Protein AF-A0A955J5A0-F1 (afdb_monomer)

Solvent-accessible surface area (backbone atoms only — not comparable to full-atom values): 9378 Å² total; per-residue (Å²): 136,86,78,77,84,63,66,67,46,79,45,77,45,66,61,83,94,51,74,53,24,31,24,34,36,27,65,72,43,80,93,38,51,74,44,66,33,44,54,91,98,47,95,55,41,34,67,50,70,69,58,36,52,53,49,44,53,51,51,52,48,52,44,56,52,50,46,49,37,71,42,73,73,71,47,21,38,43,56,52,52,51,53,51,50,56,54,47,68,73,38,95,84,64,54,69,71,56,50,55,53,45,49,57,43,51,49,52,50,25,66,71,70,36,48,78,36,38,47,80,74,65,48,71,67,58,49,53,53,51,56,54,48,40,58,32,39,83,60,43,96,74,36,45,55,52,72,70,55,49,51,52,40,50,51,50,51,52,54,48,52,72,65,51,97

Nearest PDB structures (foldseek):
  5kzb-assembly1_A  TM=4.359E-01  e=6.774E+00  Rous sarcoma virus - Prague C
  5fig-assembly2_F-2  TM=2.942E-01  e=5.399E+00  Bacillus subtilis
  5zc2-assembly1_A  TM=2.020E-01  e=5.102E+00  Acinetobacter baumannii

pLDDT: mean 83.28, std 13.26, range [32.69, 95.31]

Structure (mmCIF, N/CA/C/O backbone):
data_AF-A0A955J5A0-F1
#
_entry.id   AF-A0A955J5A0-F1
#
loop_
_atom_site.group_PDB
_atom_site.id
_atom_site.type_symbol
_atom_site.label_atom_id
_atom_site.label_alt_id
_atom_site.label_comp_id
_atom_site.label_asym_id
_atom_site.label_entity_id
_atom_site.label_seq_id
_atom_site.pdbx_PDB_ins_code
_atom_site.Cartn_x
_atom_site.Cartn_y
_atom_site.Cartn_z
_atom_site.occupancy
_atom_site.B_iso_or_equiv
_atom_site.auth_seq_id
_atom_site.auth_comp_id
_atom_site.auth_asym_id
_atom_site.auth_atom_id
_atom_site.pdbx_PDB_model_num
ATOM 1 N N . MET A 1 1 ? 15.852 -31.355 -18.730 1.00 34.16 1 MET A N 1
ATOM 2 C CA . MET A 1 1 ? 16.891 -30.465 -18.161 1.00 34.16 1 MET A CA 1
ATOM 3 C C . MET A 1 1 ? 16.238 -29.197 -17.627 1.00 34.16 1 MET A C 1
ATOM 5 O O . MET A 1 1 ? 15.713 -28.410 -18.408 1.00 34.16 1 MET A O 1
ATOM 9 N N . ALA A 1 2 ? 16.187 -29.037 -16.303 1.00 32.69 2 ALA A N 1
ATOM 10 C CA . ALA A 1 2 ? 15.580 -27.881 -15.651 1.00 32.69 2 ALA A CA 1
ATOM 11 C C . ALA A 1 2 ? 16.465 -26.640 -15.857 1.00 32.69 2 ALA A C 1
ATOM 13 O O . ALA A 1 2 ? 17.608 -26.610 -15.412 1.00 32.69 2 ALA A O 1
ATOM 14 N N . LYS A 1 3 ? 15.956 -25.620 -16.559 1.00 40.19 3 LYS A N 1
ATOM 15 C CA . LYS A 1 3 ? 16.634 -24.322 -16.663 1.00 40.19 3 LYS A CA 1
ATOM 16 C C . LYS A 1 3 ? 16.572 -23.652 -15.295 1.00 40.19 3 LYS A 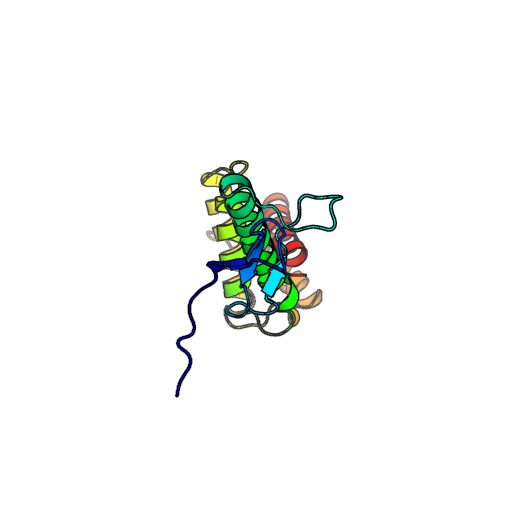C 1
ATOM 18 O O . LYS A 1 3 ? 15.487 -23.283 -14.848 1.00 40.19 3 LYS A O 1
ATOM 23 N N . SER A 1 4 ? 17.720 -23.496 -14.648 1.00 42.00 4 SER A N 1
ATOM 24 C CA . SER A 1 4 ? 17.880 -22.674 -13.452 1.00 42.00 4 SER A CA 1
ATOM 25 C C . SER A 1 4 ? 17.212 -21.319 -13.696 1.00 42.00 4 SER A C 1
ATOM 27 O O . SER A 1 4 ? 17.520 -20.653 -14.688 1.00 42.00 4 SER A O 1
ATOM 29 N N . LYS A 1 5 ? 16.273 -20.915 -12.830 1.00 52.31 5 LYS A N 1
ATOM 30 C CA . LYS A 1 5 ? 15.687 -19.567 -12.845 1.00 52.31 5 LYS A CA 1
ATOM 31 C C . LYS A 1 5 ? 16.775 -18.574 -12.421 1.00 52.31 5 LYS A C 1
ATOM 33 O O . LYS A 1 5 ? 16.816 -18.159 -11.269 1.00 52.31 5 LYS A O 1
ATOM 38 N N . GLN A 1 6 ? 17.700 -18.253 -13.327 1.00 65.25 6 GLN A N 1
ATOM 39 C CA . GLN A 1 6 ? 18.645 -17.163 -13.115 1.00 65.25 6 GLN A CA 1
ATOM 40 C C . GLN A 1 6 ? 17.827 -15.893 -12.885 1.00 65.25 6 GLN A C 1
ATOM 42 O O . GLN A 1 6 ? 16.876 -15.619 -13.623 1.00 65.25 6 GLN A O 1
ATOM 47 N N . GLY A 1 7 ? 18.162 -15.169 -11.816 1.00 77.31 7 GLY A N 1
ATOM 48 C CA . GLY A 1 7 ? 17.532 -13.897 -11.495 1.00 77.31 7 GLY A CA 1
ATOM 49 C C . GLY A 1 7 ? 17.678 -12.887 -12.640 1.00 77.31 7 GLY A C 1
ATOM 50 O O . GLY A 1 7 ? 18.372 -13.153 -13.627 1.00 77.31 7 GLY A O 1
ATOM 51 N N . PRO A 1 8 ? 17.020 -11.726 -12.534 1.00 89.19 8 PRO A N 1
ATOM 52 C CA . PRO A 1 8 ? 17.105 -10.698 -13.559 1.00 89.19 8 PRO A CA 1
ATOM 53 C C . PRO A 1 8 ? 18.561 -10.322 -13.837 1.00 89.19 8 PRO A C 1
ATOM 55 O O . PRO A 1 8 ? 19.319 -10.079 -12.900 1.00 89.19 8 PRO A O 1
ATOM 58 N N . HIS A 1 9 ? 18.949 -10.245 -15.106 1.00 93.38 9 HIS A N 1
ATOM 59 C CA . HIS A 1 9 ? 20.320 -9.902 -15.494 1.00 93.38 9 HIS A CA 1
ATOM 60 C C . HIS A 1 9 ? 20.370 -9.201 -16.853 1.00 93.38 9 HIS A C 1
ATOM 62 O O . HIS A 1 9 ? 19.416 -9.239 -17.633 1.00 93.38 9 HIS A O 1
ATOM 68 N N . ILE A 1 10 ? 21.498 -8.551 -17.141 1.00 94.00 10 ILE A N 1
ATOM 69 C CA . ILE A 1 10 ? 21.765 -7.931 -18.441 1.00 94.00 10 ILE A CA 1
ATOM 70 C C . ILE A 1 10 ? 22.406 -8.970 -19.362 1.00 94.00 10 ILE A C 1
ATOM 72 O O . ILE A 1 10 ? 23.363 -9.646 -18.992 1.00 94.00 10 ILE A O 1
ATOM 76 N N . VAL A 1 11 ? 21.892 -9.071 -20.583 1.00 93.81 11 VAL A N 1
ATOM 77 C CA . VAL A 1 11 ? 22.417 -9.916 -21.653 1.00 93.81 11 VAL A CA 1
ATOM 78 C C . VAL A 1 11 ? 22.954 -9.028 -22.767 1.00 93.81 11 VAL A C 1
ATOM 80 O O . VAL A 1 11 ? 22.224 -8.230 -23.357 1.00 93.81 11 VAL A O 1
ATOM 83 N N . TRP A 1 12 ? 24.222 -9.220 -23.102 1.00 92.56 12 TRP A N 1
ATOM 84 C CA . TRP A 1 12 ? 24.895 -8.529 -24.195 1.00 92.56 12 TRP A CA 1
ATOM 85 C C . TRP A 1 12 ? 24.799 -9.359 -25.474 1.00 92.56 12 TRP A C 1
ATOM 87 O O . TRP A 1 12 ? 25.142 -10.540 -25.482 1.00 92.56 12 TRP A O 1
ATOM 97 N N . ARG A 1 13 ? 24.290 -8.777 -26.567 1.00 89.44 13 ARG A N 1
ATOM 98 C CA . ARG A 1 13 ? 24.141 -9.491 -27.847 1.00 89.44 13 ARG A CA 1
ATOM 99 C C . ARG A 1 13 ? 24.670 -8.686 -29.020 1.00 89.44 13 ARG A C 1
ATOM 101 O O . ARG A 1 13 ? 24.359 -7.505 -29.162 1.00 89.44 13 ARG A O 1
ATOM 108 N N . ARG A 1 14 ? 25.386 -9.373 -29.907 1.00 88.69 14 ARG A N 1
ATOM 109 C CA . ARG A 1 14 ? 25.762 -8.889 -31.237 1.00 88.69 14 ARG A CA 1
ATOM 110 C C . ARG A 1 14 ? 24.703 -9.327 -32.262 1.00 88.69 14 ARG A C 1
ATOM 112 O O . ARG A 1 14 ? 24.188 -10.441 -32.176 1.00 88.69 14 ARG A O 1
ATOM 119 N N . ARG A 1 15 ? 24.343 -8.450 -33.204 1.00 79.62 15 ARG A N 1
ATOM 120 C CA . ARG A 1 15 ? 23.536 -8.789 -34.394 1.00 79.62 15 ARG A CA 1
ATOM 121 C C . ARG A 1 15 ? 24.333 -8.397 -35.637 1.00 79.62 15 ARG A C 1
ATOM 123 O O . ARG A 1 15 ? 24.577 -7.206 -35.818 1.00 79.62 15 ARG A O 1
ATOM 130 N N . GLY A 1 16 ? 24.696 -9.382 -36.461 1.00 79.06 16 GLY A N 1
ATOM 131 C CA . GLY A 1 16 ? 25.578 -9.176 -37.617 1.00 79.06 16 GLY A CA 1
ATOM 132 C C . GLY A 1 16 ? 26.903 -8.529 -37.206 1.00 79.06 16 GLY A C 1
ATOM 133 O O . GLY A 1 16 ? 27.392 -8.786 -36.105 1.00 79.06 16 GLY A O 1
ATOM 134 N N . ASP A 1 17 ? 27.405 -7.616 -38.034 1.00 79.94 17 ASP A N 1
ATOM 135 C CA . ASP A 1 17 ? 28.665 -6.888 -37.801 1.00 79.94 17 ASP A CA 1
ATOM 136 C C . ASP A 1 17 ? 28.510 -5.636 -36.918 1.00 79.94 17 ASP A C 1
ATOM 138 O O . ASP A 1 17 ? 29.420 -4.823 -36.778 1.00 79.94 17 ASP A O 1
ATOM 142 N N . GLY A 1 18 ? 27.338 -5.449 -36.305 1.00 79.12 18 GLY A N 1
ATOM 143 C CA . GLY A 1 18 ? 27.061 -4.296 -35.453 1.00 79.12 18 GLY A CA 1
ATOM 144 C C . GLY A 1 18 ? 27.704 -4.364 -34.057 1.00 79.12 18 GLY A C 1
ATOM 145 O O . GLY A 1 18 ? 28.165 -5.419 -33.608 1.00 79.12 18 GLY A O 1
ATOM 146 N N . PRO A 1 19 ? 27.661 -3.248 -33.300 1.00 83.94 19 PRO A N 1
ATOM 147 C CA . PRO A 1 19 ? 28.130 -3.215 -31.919 1.00 83.94 19 PRO A CA 1
ATOM 148 C C . PRO A 1 19 ? 27.307 -4.152 -31.025 1.00 83.94 19 PRO A C 1
ATOM 150 O O . PRO A 1 19 ? 26.126 -4.415 -31.281 1.00 83.94 19 PRO A O 1
ATOM 153 N N . VAL A 1 20 ? 27.929 -4.637 -29.949 1.00 90.00 20 VAL A N 1
ATOM 154 C CA . VAL A 1 20 ? 27.249 -5.430 -28.918 1.00 90.00 20 VAL A CA 1
ATOM 155 C C . VAL A 1 20 ? 26.278 -4.522 -28.162 1.00 90.00 20 VAL A C 1
ATOM 157 O O . VAL A 1 20 ? 26.632 -3.408 -27.787 1.00 90.00 20 VAL A O 1
ATOM 160 N N . ARG A 1 21 ? 25.038 -4.974 -27.961 1.00 92.44 21 ARG A N 1
ATOM 161 C CA . ARG A 1 21 ? 23.974 -4.177 -27.333 1.00 92.44 21 ARG A CA 1
ATOM 162 C C . ARG A 1 21 ? 23.386 -4.864 -26.109 1.00 92.44 21 ARG A C 1
ATOM 164 O O . ARG A 1 21 ? 23.289 -6.094 -26.085 1.00 92.44 21 ARG A O 1
ATOM 171 N N . ALA A 1 22 ? 22.954 -4.060 -25.143 1.00 94.62 22 ALA A N 1
ATOM 172 C CA . ALA A 1 22 ? 22.417 -4.508 -23.867 1.00 94.62 22 ALA A CA 1
ATOM 173 C C . ALA A 1 22 ? 20.907 -4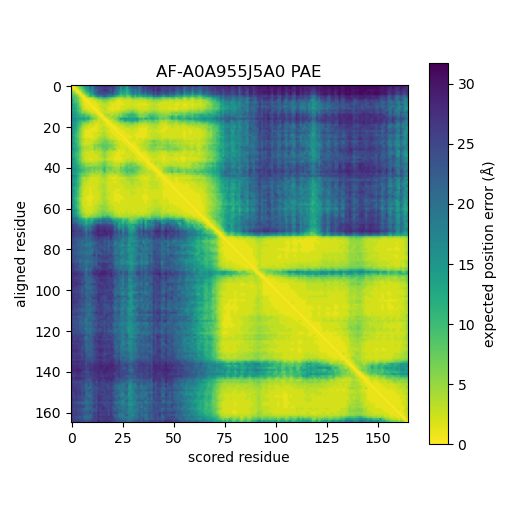.797 -23.911 1.00 94.62 22 ALA A C 1
ATOM 175 O O . ALA A 1 22 ? 20.096 -3.983 -24.359 1.00 94.62 22 ALA A O 1
ATOM 176 N N . TYR A 1 23 ? 20.517 -5.950 -23.380 1.00 93.62 23 TYR A N 1
ATOM 177 C CA . TYR A 1 23 ? 19.126 -6.351 -23.190 1.00 93.62 23 TYR A CA 1
ATOM 178 C C . TYR A 1 23 ? 18.913 -6.722 -21.727 1.00 93.62 23 TYR A C 1
ATOM 180 O O . TYR A 1 23 ? 19.697 -7.484 -21.171 1.00 93.62 23 TYR A O 1
ATOM 188 N N . GLY A 1 24 ? 17.848 -6.225 -21.109 1.00 93.38 24 GLY A N 1
ATOM 189 C CA . GLY A 1 24 ? 17.441 -6.665 -19.781 1.00 93.38 24 GLY A CA 1
ATOM 190 C C . GLY A 1 24 ? 16.648 -7.957 -19.902 1.00 93.38 24 GLY A C 1
ATOM 191 O O . GLY A 1 24 ? 15.682 -8.017 -20.666 1.00 93.38 24 GLY A O 1
ATOM 192 N N . ASP A 1 25 ? 17.055 -9.003 -19.190 1.00 92.25 25 ASP A N 1
ATOM 193 C CA . ASP A 1 25 ? 16.273 -10.223 -19.055 1.00 92.25 25 ASP A CA 1
ATOM 194 C C . ASP A 1 25 ? 15.509 -10.210 -17.735 1.00 92.25 25 ASP A C 1
ATOM 196 O O . ASP A 1 25 ? 16.063 -10.474 -16.670 1.00 92.25 25 ASP A O 1
ATOM 200 N N . PHE A 1 26 ? 14.217 -9.902 -17.819 1.00 90.50 26 PHE A N 1
ATOM 201 C CA . PHE A 1 26 ? 13.331 -9.839 -16.661 1.00 90.50 26 PHE A CA 1
ATOM 202 C C . PHE A 1 26 ? 12.373 -11.026 -16.582 1.00 90.50 26 PHE A C 1
ATOM 204 O O . PHE A 1 26 ? 11.429 -10.986 -15.803 1.00 90.50 26 PHE A O 1
ATOM 211 N N . ARG A 1 27 ? 12.577 -12.095 -17.365 1.00 85.88 27 ARG A N 1
ATOM 212 C CA . ARG A 1 27 ? 11.630 -13.230 -17.441 1.00 85.88 27 ARG A CA 1
ATOM 213 C C . ARG A 1 27 ? 11.411 -13.953 -16.104 1.00 85.88 27 ARG A C 1
ATOM 215 O O . ARG A 1 27 ? 10.439 -14.687 -15.964 1.00 85.88 27 ARG A O 1
ATOM 222 N N . GLY A 1 28 ? 12.301 -13.747 -15.130 1.00 78.00 28 GLY A N 1
ATOM 223 C CA . GLY A 1 28 ? 12.141 -14.214 -13.750 1.00 78.00 28 GLY A CA 1
ATOM 224 C C . GLY A 1 28 ? 11.171 -13.387 -12.892 1.00 78.00 28 GLY A C 1
ATOM 225 O O . GLY A 1 28 ? 10.873 -13.801 -11.775 1.00 78.00 28 GLY A O 1
ATOM 226 N N . LEU A 1 29 ? 10.676 -12.245 -13.384 1.00 78.19 29 LEU A N 1
ATOM 227 C CA . LEU A 1 29 ? 9.747 -11.350 -12.686 1.00 78.19 29 LEU A CA 1
ATOM 228 C C . LEU A 1 29 ? 8.343 -11.399 -13.314 1.00 78.19 29 LEU A C 1
ATOM 230 O O . LEU A 1 29 ? 8.221 -11.581 -14.529 1.00 78.19 29 LEU A O 1
ATOM 234 N N . PRO A 1 30 ? 7.262 -11.190 -12.539 1.00 70.94 30 PRO A N 1
ATOM 235 C CA . PRO A 1 30 ? 5.912 -11.179 -13.095 1.00 70.94 30 PRO A CA 1
ATOM 236 C C . PRO A 1 30 ? 5.715 -10.039 -14.109 1.00 70.94 30 PRO A C 1
ATOM 238 O O . PRO A 1 30 ? 5.927 -8.866 -13.814 1.00 70.94 30 PRO A O 1
ATOM 241 N N . GLY A 1 31 ? 5.292 -10.375 -15.331 1.00 72.75 31 GLY A N 1
ATOM 242 C CA . GLY A 1 31 ? 5.192 -9.436 -16.461 1.00 72.75 31 GLY A CA 1
ATOM 243 C C . GLY A 1 31 ? 6.526 -8.947 -17.023 1.00 72.75 31 GLY A C 1
ATOM 244 O O . GLY A 1 31 ? 6.530 -8.098 -17.911 1.00 72.75 31 GLY A O 1
ATOM 245 N N . GLY A 1 32 ? 7.641 -9.481 -16.531 1.00 81.81 32 GLY A N 1
ATOM 246 C CA . GLY A 1 32 ? 8.942 -9.249 -17.120 1.00 81.81 32 GLY A CA 1
ATOM 247 C C . GLY A 1 32 ? 9.120 -10.071 -18.394 1.00 81.81 32 GLY A C 1
ATOM 248 O O . GLY A 1 32 ? 8.655 -11.204 -18.529 1.00 81.81 32 GLY A O 1
ATOM 249 N N . ARG A 1 33 ? 9.825 -9.486 -19.353 1.00 84.88 33 ARG A N 1
ATOM 250 C CA . ARG A 1 33 ? 10.252 -10.133 -20.594 1.00 84.88 33 ARG A CA 1
ATOM 251 C C . ARG A 1 33 ? 11.697 -9.754 -20.864 1.00 84.88 33 ARG A C 1
ATOM 253 O O . ARG A 1 33 ? 12.272 -8.931 -20.158 1.00 84.88 33 ARG A O 1
ATOM 260 N N . ARG A 1 34 ? 12.291 -10.353 -21.892 1.00 90.75 34 ARG A N 1
ATOM 261 C CA . ARG A 1 34 ? 13.573 -9.861 -22.388 1.00 90.75 34 ARG A CA 1
ATOM 262 C C . ARG A 1 34 ? 13.325 -8.676 -23.310 1.00 90.75 34 ARG A C 1
ATOM 264 O O . ARG A 1 34 ? 12.630 -8.835 -24.312 1.00 90.75 34 ARG A O 1
ATOM 271 N N . GLU A 1 35 ? 13.909 -7.529 -23.001 1.00 92.00 35 GLU A N 1
ATOM 272 C CA . GLU A 1 35 ? 13.676 -6.289 -23.744 1.00 92.00 35 GLU A CA 1
ATOM 273 C C . GLU A 1 35 ? 14.950 -5.447 -23.897 1.00 92.00 35 GLU A C 1
ATOM 275 O O . GLU A 1 35 ? 15.884 -5.581 -23.101 1.00 92.00 35 GLU A O 1
ATOM 280 N N . PRO A 1 36 ? 15.055 -4.646 -24.973 1.00 92.06 36 PRO A N 1
ATOM 281 C CA . PRO A 1 36 ? 16.226 -3.811 -25.210 1.00 92.06 36 PRO A CA 1
ATOM 282 C C . PRO A 1 36 ? 16.298 -2.667 -24.192 1.00 92.06 36 PRO A C 1
ATOM 284 O O . PRO A 1 36 ? 15.300 -1.994 -23.941 1.00 92.06 36 PRO A O 1
ATOM 287 N N . LEU A 1 37 ? 17.490 -2.415 -23.645 1.00 91.38 37 LEU A N 1
ATOM 288 C CA . LEU A 1 37 ? 17.732 -1.276 -22.756 1.00 91.38 37 LEU A CA 1
ATOM 289 C C . LEU A 1 37 ? 18.013 -0.039 -23.610 1.00 91.38 37 LEU A C 1
ATOM 291 O O . LEU A 1 37 ? 19.156 0.253 -23.963 1.00 91.38 37 LEU A O 1
ATOM 295 N N . CYS A 1 38 ? 16.942 0.633 -24.023 1.00 91.12 38 CYS A N 1
ATOM 296 C CA . CYS A 1 38 ? 16.995 1.825 -24.862 1.00 91.12 38 CYS A CA 1
ATOM 297 C C . CYS A 1 38 ? 16.997 3.095 -24.009 1.00 91.12 38 CYS A C 1
ATOM 299 O O . CYS A 1 38 ? 16.253 3.187 -23.033 1.00 91.12 38 CYS A O 1
ATOM 301 N N . ARG A 1 39 ? 17.758 4.112 -24.429 1.00 83.81 39 ARG A N 1
ATOM 302 C CA . ARG A 1 39 ? 17.565 5.463 -23.888 1.00 83.81 39 ARG A CA 1
ATOM 303 C C . ARG A 1 39 ? 16.179 5.977 -24.295 1.00 83.81 39 ARG A C 1
ATOM 305 O O . ARG A 1 39 ? 15.744 5.669 -25.415 1.00 83.81 39 ARG A O 1
ATOM 312 N N . PRO A 1 40 ? 15.517 6.790 -23.457 1.00 75.44 40 PRO A N 1
ATOM 313 C CA . PRO A 1 40 ? 14.280 7.466 -23.834 1.00 75.44 40 PRO A CA 1
ATOM 314 C C . PRO A 1 40 ? 14.421 8.166 -25.194 1.00 75.44 40 PRO A C 1
ATOM 316 O O . PRO A 1 40 ? 15.426 8.817 -25.464 1.00 75.44 40 PRO A O 1
ATOM 319 N N . GLY A 1 41 ? 13.445 7.970 -26.082 1.00 76.38 41 GLY A N 1
ATOM 320 C CA . GLY A 1 41 ? 13.460 8.537 -27.437 1.00 76.38 41 GLY A CA 1
ATOM 321 C C . GLY A 1 41 ? 14.311 7.782 -28.468 1.00 76.38 41 GLY A C 1
ATOM 322 O O . GLY A 1 41 ? 14.241 8.092 -29.654 1.00 76.38 41 GLY A O 1
ATOM 323 N N . THR A 1 42 ? 15.063 6.749 -28.074 1.00 81.69 42 THR A N 1
ATOM 324 C CA . THR A 1 42 ? 15.855 5.931 -29.007 1.00 81.69 42 THR A CA 1
ATOM 325 C C . THR A 1 42 ? 15.249 4.540 -29.197 1.00 81.69 42 THR A C 1
ATOM 327 O O . THR A 1 42 ? 14.733 3.927 -28.268 1.00 81.69 42 THR A O 1
ATOM 330 N N . ARG A 1 43 ? 15.319 4.005 -30.423 1.00 76.88 43 ARG A N 1
ATOM 331 C CA . ARG A 1 43 ? 14.800 2.659 -30.750 1.00 76.88 43 ARG A CA 1
ATOM 332 C C . ARG A 1 43 ? 15.832 1.540 -30.585 1.00 76.88 43 ARG A C 1
ATOM 334 O O . ARG A 1 43 ? 15.495 0.369 -30.743 1.00 76.88 43 ARG A O 1
ATOM 341 N N . ARG A 1 44 ? 17.100 1.881 -30.337 1.00 82.31 44 ARG A N 1
ATOM 342 C CA . ARG A 1 44 ? 18.214 0.925 -30.286 1.00 82.31 44 ARG A CA 1
ATOM 343 C C . ARG A 1 44 ? 18.733 0.801 -28.856 1.00 82.31 44 ARG A C 1
ATOM 345 O O . ARG A 1 44 ? 18.957 1.807 -28.195 1.00 82.31 44 ARG A O 1
ATOM 352 N N . ALA A 1 45 ? 18.980 -0.436 -28.432 1.00 87.88 45 ALA A N 1
ATOM 353 C CA . ALA A 1 45 ? 19.615 -0.730 -27.152 1.00 87.88 45 ALA A CA 1
ATOM 354 C C . ALA A 1 45 ? 21.006 -0.088 -27.050 1.00 87.88 45 ALA A C 1
ATOM 356 O O . ALA A 1 45 ? 21.753 -0.077 -28.041 1.00 87.88 45 ALA A O 1
ATOM 357 N N . THR A 1 46 ? 21.344 0.400 -25.855 1.00 90.81 46 THR A N 1
ATOM 358 C CA . THR A 1 46 ? 22.655 0.987 -25.566 1.00 90.81 46 THR A CA 1
ATOM 359 C C . THR A 1 46 ? 23.769 -0.060 -25.675 1.00 9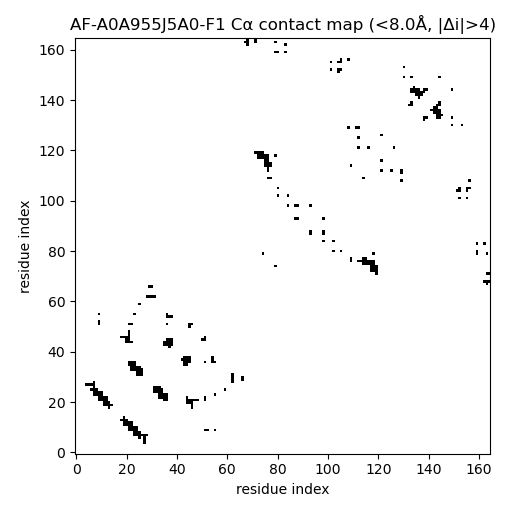0.81 46 THR A C 1
ATOM 361 O O . THR A 1 46 ? 23.551 -1.259 -25.465 1.00 90.81 46 THR A O 1
ATOM 364 N N . SER A 1 47 ? 24.954 0.394 -26.070 1.00 91.12 47 SER A N 1
ATOM 365 C CA . SER A 1 47 ? 26.207 -0.367 -26.011 1.00 91.12 47 SER A CA 1
ATOM 366 C C . SER A 1 47 ? 27.078 0.053 -24.823 1.00 91.12 47 SER A C 1
ATOM 368 O O . SER A 1 47 ? 28.113 -0.562 -24.595 1.00 91.12 47 SER A O 1
ATOM 370 N N . ASP A 1 48 ? 26.671 1.089 -24.084 1.00 91.44 48 ASP A N 1
ATOM 371 C CA . ASP A 1 48 ? 27.378 1.592 -22.910 1.00 91.44 48 ASP A CA 1
ATOM 372 C C . ASP A 1 48 ? 26.987 0.770 -21.663 1.00 91.44 48 ASP A C 1
ATOM 374 O O . ASP A 1 48 ? 25.794 0.674 -21.343 1.00 91.44 48 ASP A O 1
ATOM 378 N N . PRO A 1 49 ? 27.952 0.150 -20.957 1.00 89.81 49 PRO A N 1
ATOM 379 C CA . PRO A 1 49 ? 27.682 -0.663 -19.774 1.00 89.81 49 PRO A CA 1
ATOM 380 C C . PRO A 1 49 ? 27.123 0.126 -18.587 1.00 89.81 49 PRO A C 1
ATOM 382 O O . PRO A 1 49 ? 26.266 -0.400 -17.874 1.00 89.81 49 PRO A O 1
ATOM 385 N N . VAL A 1 50 ? 27.550 1.374 -18.386 1.00 91.75 50 VAL A N 1
ATOM 386 C CA . VAL A 1 50 ? 27.099 2.203 -17.257 1.00 91.75 50 VAL A CA 1
ATOM 387 C C . VAL A 1 50 ? 25.632 2.567 -17.444 1.00 91.75 50 VAL A C 1
ATOM 389 O O . VAL A 1 50 ? 24.804 2.399 -16.545 1.00 91.75 50 VAL A O 1
ATOM 392 N N . GLU A 1 51 ? 25.274 2.982 -18.654 1.00 90.38 51 GLU A N 1
ATOM 393 C CA . GLU A 1 51 ? 23.886 3.285 -18.986 1.00 90.38 51 GLU A CA 1
ATOM 394 C C . GLU A 1 51 ? 22.996 2.050 -18.982 1.00 90.38 51 GLU A C 1
ATOM 396 O O . GLU A 1 51 ? 21.858 2.117 -18.517 1.00 90.38 51 GLU A O 1
ATOM 401 N N . ALA A 1 52 ? 23.497 0.915 -19.480 1.00 91.44 52 ALA A N 1
ATOM 402 C CA . ALA A 1 52 ? 22.764 -0.342 -19.432 1.00 91.44 52 ALA A CA 1
ATOM 403 C C . ALA A 1 52 ? 22.385 -0.681 -17.987 1.00 91.44 52 ALA A C 1
ATOM 405 O O . ALA A 1 52 ? 21.249 -1.067 -17.719 1.00 91.44 52 ALA A O 1
ATOM 406 N N . GLN A 1 53 ? 23.300 -0.476 -17.040 1.00 91.25 53 GLN A N 1
ATOM 407 C CA . GLN A 1 53 ? 23.037 -0.732 -15.631 1.00 91.25 53 GLN A CA 1
ATOM 408 C C . GLN A 1 53 ? 21.990 0.224 -15.044 1.00 91.25 53 GLN A C 1
ATOM 410 O O . GLN A 1 53 ? 21.086 -0.225 -14.335 1.00 91.25 53 GLN A O 1
ATOM 415 N N . ALA A 1 54 ? 22.048 1.513 -15.392 1.00 90.00 54 ALA A N 1
ATOM 416 C CA . ALA A 1 54 ? 21.054 2.500 -14.969 1.00 90.00 54 ALA A CA 1
ATOM 417 C C . ALA A 1 54 ? 19.650 2.196 -15.526 1.00 90.00 54 ALA A C 1
ATOM 419 O O . ALA A 1 54 ? 18.675 2.169 -14.770 1.00 90.00 54 ALA A O 1
ATOM 420 N N . LEU A 1 55 ? 19.546 1.898 -16.826 1.00 92.75 55 LEU A N 1
ATOM 421 C CA . LEU A 1 55 ? 18.288 1.538 -17.492 1.00 92.75 55 LEU A CA 1
ATOM 422 C C . LEU A 1 55 ? 17.711 0.231 -16.938 1.00 92.75 55 LEU A C 1
ATOM 424 O O . LEU A 1 55 ? 16.508 0.126 -16.703 1.00 92.75 55 LEU A O 1
ATOM 428 N N . PHE A 1 56 ? 18.567 -0.757 -16.684 1.00 92.88 56 PHE A N 1
ATOM 429 C CA . PHE A 1 56 ? 18.169 -2.021 -16.075 1.00 92.88 56 PHE A CA 1
ATOM 430 C C . PHE A 1 56 ? 17.621 -1.822 -14.657 1.00 92.88 56 PHE A C 1
ATOM 432 O O . PHE A 1 56 ? 16.561 -2.353 -14.327 1.00 92.88 56 PHE A O 1
ATOM 439 N N . ALA A 1 57 ? 18.301 -1.025 -13.827 1.00 88.69 57 ALA A N 1
ATOM 440 C CA . ALA A 1 57 ? 17.852 -0.715 -12.473 1.00 88.69 57 ALA A CA 1
ATOM 441 C C . ALA A 1 57 ? 16.529 0.067 -12.462 1.00 88.69 57 ALA A C 1
ATOM 443 O O . ALA A 1 57 ? 15.655 -0.224 -11.645 1.00 88.69 57 ALA A O 1
ATOM 444 N N . ALA A 1 58 ? 16.354 1.027 -13.377 1.00 85.38 58 ALA A N 1
ATOM 445 C CA . ALA A 1 58 ? 15.094 1.748 -13.542 1.00 85.38 58 ALA A CA 1
ATOM 446 C C . ALA A 1 58 ? 13.954 0.785 -13.903 1.00 85.38 58 ALA A C 1
ATOM 448 O O . ALA A 1 58 ? 12.920 0.769 -13.238 1.00 85.38 58 ALA A O 1
ATOM 449 N N . ARG A 1 59 ? 14.184 -0.105 -14.873 1.00 88.56 59 ARG A N 1
ATOM 450 C CA . ARG A 1 59 ? 13.172 -1.069 -15.305 1.00 88.56 59 ARG A CA 1
ATOM 451 C C . ARG A 1 59 ? 12.836 -2.119 -14.244 1.00 88.56 59 ARG A C 1
ATOM 453 O O . ARG A 1 59 ? 11.681 -2.518 -14.122 1.00 88.56 59 ARG A O 1
ATOM 460 N N . LEU A 1 60 ? 13.812 -2.537 -13.434 1.00 87.50 60 LEU A N 1
ATOM 461 C CA . LEU A 1 60 ? 13.559 -3.383 -12.264 1.00 87.50 60 LEU A CA 1
ATOM 462 C C . LEU A 1 60 ? 12.600 -2.724 -11.273 1.00 87.50 60 LEU A C 1
ATOM 464 O O . LEU A 1 60 ? 11.723 -3.404 -10.743 1.00 87.50 60 LEU A O 1
ATOM 468 N N . ARG A 1 61 ? 12.759 -1.418 -11.026 1.00 82.38 61 ARG A N 1
ATOM 469 C CA . ARG A 1 61 ? 11.861 -0.662 -10.143 1.00 82.38 61 ARG A CA 1
ATOM 470 C C . ARG A 1 61 ? 10.461 -0.589 -10.734 1.00 82.38 61 ARG A C 1
ATOM 472 O O . ARG A 1 61 ? 9.523 -0.964 -10.050 1.00 82.38 61 ARG A O 1
ATOM 479 N N . GLU A 1 62 ? 10.337 -0.251 -12.016 1.00 80.06 62 GLU A N 1
ATOM 480 C CA . GLU A 1 62 ? 9.041 -0.227 -12.708 1.00 80.06 62 GLU A CA 1
ATOM 481 C C . GLU A 1 62 ? 8.321 -1.578 -12.661 1.00 80.06 62 GLU A C 1
ATOM 483 O O . GLU A 1 62 ? 7.118 -1.630 -12.436 1.00 80.06 62 GLU A O 1
ATOM 488 N N . LEU A 1 63 ? 9.036 -2.690 -12.856 1.00 79.44 63 LEU A N 1
ATOM 489 C CA . LEU A 1 63 ? 8.434 -4.020 -12.760 1.00 79.44 63 LEU A CA 1
ATOM 490 C C . LEU A 1 63 ? 8.055 -4.371 -11.320 1.00 79.44 63 LEU A C 1
ATOM 492 O O . LEU A 1 63 ? 7.022 -4.998 -11.113 1.00 79.44 63 LEU A O 1
ATOM 496 N N . ALA A 1 64 ? 8.849 -3.973 -10.325 1.00 73.00 64 ALA A N 1
ATOM 497 C CA . ALA A 1 64 ? 8.493 -4.157 -8.920 1.00 73.00 64 ALA A CA 1
ATOM 498 C C . ALA A 1 64 ? 7.248 -3.336 -8.537 1.00 73.00 64 ALA A C 1
ATOM 500 O O . ALA A 1 64 ? 6.342 -3.869 -7.894 1.00 73.00 64 ALA A O 1
ATOM 501 N N . ASP A 1 65 ? 7.173 -2.087 -8.995 1.00 65.69 65 ASP A N 1
ATOM 502 C CA . ASP A 1 65 ? 6.052 -1.175 -8.770 1.00 65.69 65 ASP A CA 1
ATOM 503 C C . ASP A 1 65 ? 4.792 -1.641 -9.523 1.00 65.69 65 ASP A C 1
ATOM 505 O O . ASP A 1 65 ? 3.720 -1.760 -8.935 1.00 65.69 65 ASP A O 1
ATOM 509 N N . GLY A 1 66 ? 4.924 -2.048 -10.787 1.00 57.78 66 GLY A N 1
ATOM 510 C CA . GLY A 1 66 ? 3.826 -2.572 -11.606 1.00 57.78 66 GLY A CA 1
ATOM 511 C C . GLY A 1 66 ? 3.358 -3.983 -11.216 1.00 57.78 66 GLY A C 1
ATOM 512 O O . GLY A 1 66 ? 2.306 -4.442 -11.664 1.00 57.78 66 GLY A O 1
ATOM 513 N N . VAL A 1 67 ? 4.123 -4.716 -10.399 1.00 56.41 67 VAL A N 1
ATOM 514 C CA . VAL A 1 67 ? 3.652 -5.937 -9.717 1.00 56.41 67 VAL A CA 1
ATOM 515 C C . VAL A 1 67 ? 2.776 -5.594 -8.517 1.00 56.41 67 VAL A C 1
ATOM 517 O O . VAL A 1 67 ? 1.919 -6.401 -8.164 1.00 56.41 67 VAL A O 1
ATOM 520 N N . HIS A 1 68 ? 2.974 -4.436 -7.884 1.00 48.84 68 HIS A N 1
ATOM 521 C CA . HIS A 1 68 ? 2.064 -3.955 -6.845 1.00 48.84 68 HIS A CA 1
ATOM 522 C C . HIS A 1 68 ? 0.738 -3.492 -7.458 1.00 48.84 68 HIS A C 1
ATOM 52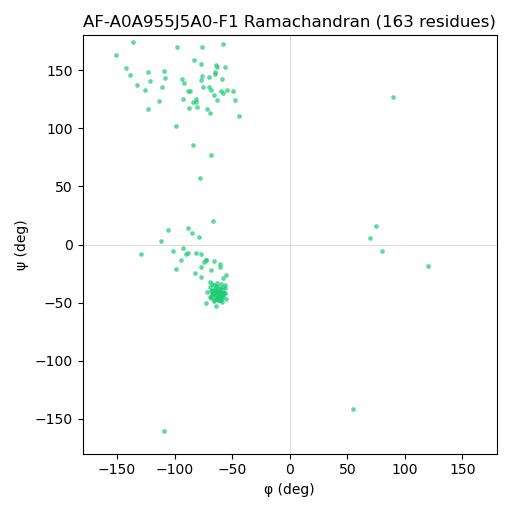4 O O . HIS A 1 68 ? -0.301 -3.871 -6.934 1.00 48.84 68 HIS A O 1
ATOM 530 N N . GLU A 1 69 ? 0.780 -2.807 -8.604 1.00 45.50 69 GLU A N 1
ATOM 531 C CA . GLU A 1 69 ? -0.417 -2.341 -9.329 1.00 45.50 69 GLU A CA 1
ATOM 532 C C . GLU A 1 69 ? -1.216 -3.505 -9.951 1.00 45.50 69 GLU A C 1
ATOM 534 O O . GLU A 1 69 ? -2.414 -3.621 -9.752 1.00 45.50 69 GLU A O 1
ATOM 539 N N . ARG A 1 70 ? -0.573 -4.482 -10.611 1.00 47.25 70 ARG A N 1
ATOM 540 C CA . ARG A 1 70 ? -1.286 -5.631 -11.231 1.00 47.25 70 ARG A CA 1
ATOM 541 C C . ARG A 1 70 ? -1.711 -6.742 -10.261 1.00 47.25 70 ARG A C 1
ATOM 543 O O . ARG A 1 70 ? -2.152 -7.805 -10.699 1.00 47.25 70 ARG A O 1
ATOM 550 N N . ARG A 1 71 ? -1.533 -6.554 -8.951 1.00 52.12 71 ARG A N 1
ATOM 551 C CA . ARG A 1 71 ? -1.928 -7.519 -7.905 1.00 52.12 71 ARG A CA 1
ATOM 552 C C . ARG A 1 71 ? -3.375 -7.329 -7.425 1.00 52.12 71 ARG A C 1
ATOM 554 O O . ARG A 1 71 ? -3.765 -7.928 -6.415 1.00 52.12 71 ARG A O 1
ATOM 561 N N . ASP A 1 72 ? -4.152 -6.553 -8.177 1.00 50.75 72 ASP A N 1
ATOM 562 C CA . ASP A 1 72 ? -5.596 -6.392 -8.056 1.00 50.75 72 ASP A CA 1
ATOM 563 C C . ASP A 1 72 ? -6.313 -7.734 -7.853 1.00 50.75 72 ASP A C 1
ATOM 565 O O . ASP A 1 72 ? -6.367 -8.604 -8.724 1.00 50.75 72 ASP A O 1
ATOM 569 N N . GLY A 1 73 ? -6.842 -7.904 -6.638 1.00 54.03 73 GLY A N 1
ATOM 570 C CA . GLY A 1 73 ? -7.784 -8.959 -6.263 1.00 54.03 73 GLY A CA 1
ATOM 571 C C . GLY A 1 73 ? -7.334 -9.916 -5.156 1.00 54.03 73 GLY A C 1
ATOM 572 O O . GLY A 1 73 ? -8.190 -10.571 -4.566 1.00 54.03 73 GLY A O 1
ATOM 573 N N . ARG A 1 74 ? -6.033 -10.022 -4.834 1.00 65.19 74 ARG A N 1
ATOM 574 C CA . ARG A 1 74 ? -5.547 -11.039 -3.863 1.00 65.19 74 ARG A CA 1
ATOM 575 C C . ARG A 1 74 ? -4.656 -10.534 -2.735 1.00 65.19 74 ARG A C 1
ATOM 577 O O . ARG A 1 74 ? -4.373 -11.316 -1.832 1.00 65.19 74 ARG A O 1
ATOM 584 N N . ILE A 1 75 ? -4.215 -9.275 -2.751 1.00 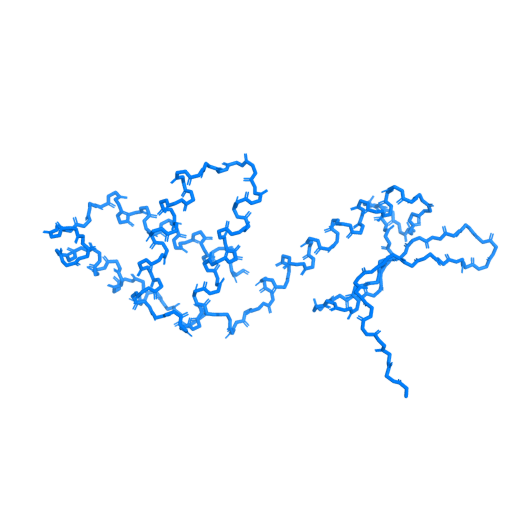82.25 75 ILE A N 1
ATOM 585 C CA . ILE A 1 75 ? -3.418 -8.757 -1.633 1.00 82.25 75 ILE A CA 1
ATOM 586 C C . ILE A 1 75 ? -4.304 -8.485 -0.431 1.00 82.25 75 ILE A C 1
ATOM 588 O O . ILE A 1 75 ? -5.388 -7.904 -0.537 1.00 82.25 75 ILE A O 1
ATOM 592 N N . THR A 1 76 ? -3.827 -8.905 0.725 1.00 88.56 76 THR A N 1
ATOM 593 C CA . THR A 1 76 ? -4.472 -8.592 1.991 1.00 88.56 76 THR A CA 1
ATOM 594 C C . THR A 1 76 ? -4.172 -7.149 2.396 1.00 88.56 76 THR A C 1
ATOM 596 O O . THR A 1 76 ? -3.151 -6.577 2.002 1.00 88.56 76 THR A O 1
ATOM 599 N N . ILE A 1 77 ? -5.033 -6.542 3.215 1.00 91.81 77 ILE A N 1
ATOM 600 C CA . ILE A 1 77 ? -4.778 -5.195 3.743 1.00 91.81 77 ILE A CA 1
ATOM 601 C C . ILE A 1 77 ? -3.431 -5.115 4.483 1.00 91.81 77 ILE A C 1
ATOM 603 O O . ILE A 1 77 ? -2.708 -4.132 4.337 1.00 91.81 77 ILE A O 1
ATOM 607 N N . ALA A 1 78 ? -3.038 -6.161 5.220 1.00 89.69 78 ALA A N 1
ATOM 608 C CA . ALA A 1 78 ? -1.761 -6.180 5.932 1.00 89.69 78 ALA A CA 1
ATOM 609 C C . ALA A 1 78 ? -0.551 -6.180 4.980 1.00 89.69 78 ALA A C 1
ATOM 611 O O . ALA A 1 78 ? 0.454 -5.519 5.242 1.00 89.69 78 ALA A O 1
ATOM 612 N N . GLU A 1 79 ? -0.627 -6.906 3.863 1.00 89.06 79 GLU A N 1
ATOM 613 C CA . GLU A 1 79 ? 0.404 -6.866 2.819 1.00 89.06 79 GLU A CA 1
ATOM 614 C C . GLU A 1 79 ? 0.482 -5.494 2.161 1.00 89.06 79 GLU A C 1
ATOM 616 O O . GLU A 1 79 ? 1.578 -4.949 2.029 1.00 89.06 79 GLU A O 1
ATOM 621 N N . ALA A 1 80 ? -0.666 -4.910 1.816 1.00 89.56 80 ALA A N 1
ATOM 622 C CA . ALA A 1 80 ? -0.726 -3.585 1.214 1.00 89.56 80 ALA A CA 1
ATOM 623 C C . ALA A 1 80 ? -0.077 -2.522 2.116 1.00 89.56 80 ALA A C 1
ATOM 625 O O . ALA A 1 80 ? 0.732 -1.722 1.646 1.00 89.56 80 ALA A O 1
ATOM 626 N N . VAL A 1 81 ? -0.372 -2.542 3.422 1.00 92.81 81 VAL A N 1
ATOM 627 C CA . VAL A 1 81 ? 0.213 -1.608 4.400 1.00 92.81 81 VAL A CA 1
ATOM 628 C C . VAL A 1 81 ? 1.734 -1.747 4.475 1.00 92.81 81 VAL A C 1
ATOM 630 O O . VAL A 1 81 ? 2.432 -0.735 4.420 1.00 92.81 81 VAL A O 1
ATOM 633 N N . ARG A 1 82 ? 2.263 -2.978 4.542 1.00 89.75 82 ARG A N 1
ATOM 634 C CA . ARG A 1 82 ? 3.720 -3.213 4.550 1.00 89.75 82 ARG A CA 1
ATOM 635 C C . ARG A 1 82 ? 4.384 -2.647 3.297 1.00 89.75 82 ARG A C 1
ATOM 637 O O . ARG A 1 82 ? 5.327 -1.869 3.403 1.00 89.75 82 ARG A O 1
ATOM 644 N N . HIS A 1 83 ? 3.841 -2.966 2.122 1.00 86.00 83 HIS A N 1
ATOM 645 C CA . HIS A 1 83 ? 4.357 -2.457 0.851 1.00 86.00 83 HIS A CA 1
ATOM 646 C C . HIS A 1 83 ? 4.324 -0.926 0.780 1.00 86.00 83 HIS A C 1
ATOM 648 O O . HIS A 1 83 ? 5.294 -0.303 0.342 1.00 86.00 83 HIS A O 1
ATOM 654 N N . TYR A 1 84 ? 3.239 -0.310 1.253 1.00 88.19 84 TYR A N 1
ATOM 655 C CA . TYR A 1 84 ? 3.098 1.141 1.300 1.00 88.19 84 TYR A CA 1
ATOM 656 C C . TYR A 1 84 ? 4.157 1.802 2.195 1.00 88.19 84 TYR A C 1
ATOM 658 O O . TYR A 1 84 ? 4.797 2.769 1.774 1.00 88.19 84 TYR A O 1
ATOM 666 N N . LEU A 1 85 ? 4.385 1.272 3.400 1.00 90.25 85 LEU A N 1
ATOM 667 C CA . LEU A 1 85 ? 5.381 1.805 4.334 1.00 90.25 85 LEU A CA 1
ATOM 668 C C . LEU A 1 85 ? 6.814 1.614 3.820 1.00 90.25 85 LEU A C 1
ATOM 670 O O . LEU A 1 85 ? 7.600 2.558 3.870 1.00 90.25 85 LEU A O 1
ATOM 674 N N . ASP A 1 86 ? 7.145 0.453 3.252 1.00 86.50 86 ASP A N 1
ATOM 675 C CA . ASP A 1 86 ? 8.467 0.200 2.659 1.00 86.50 86 ASP A CA 1
ATOM 676 C C . ASP A 1 86 ? 8.742 1.109 1.461 1.00 86.50 86 ASP A C 1
ATOM 678 O O . ASP A 1 86 ? 9.848 1.626 1.282 1.00 86.50 86 ASP A O 1
ATOM 682 N N . HIS A 1 87 ? 7.727 1.342 0.630 1.00 84.12 87 HIS A N 1
ATOM 683 C CA . HIS A 1 87 ? 7.819 2.308 -0.452 1.00 84.12 87 HIS A CA 1
ATOM 684 C C . HIS A 1 87 ? 8.064 3.722 0.088 1.00 84.12 87 HIS A C 1
ATOM 686 O O . HIS A 1 87 ? 8.983 4.396 -0.373 1.00 84.12 87 HIS A O 1
ATOM 692 N N . ARG A 1 88 ? 7.297 4.1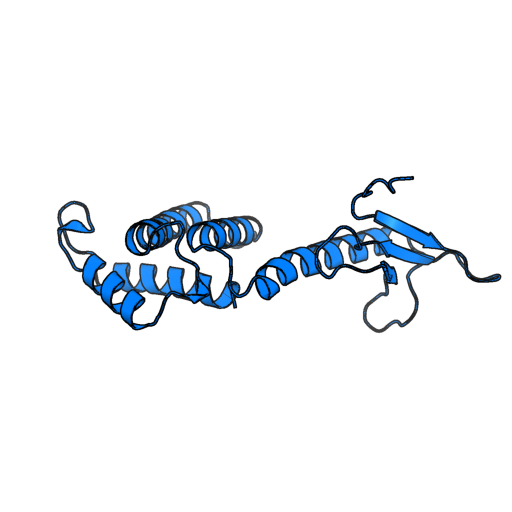67 1.092 1.00 84.62 88 ARG A N 1
ATOM 693 C CA . ARG A 1 88 ? 7.481 5.488 1.711 1.00 84.62 88 ARG A CA 1
ATOM 694 C C . ARG A 1 88 ? 8.854 5.638 2.356 1.00 84.62 88 ARG A C 1
ATOM 696 O O . ARG A 1 88 ? 9.488 6.659 2.135 1.00 84.62 88 ARG A O 1
ATOM 703 N N . ARG A 1 89 ? 9.352 4.620 3.059 1.00 84.94 89 ARG A N 1
ATOM 704 C CA . ARG A 1 89 ? 10.682 4.623 3.689 1.00 84.94 89 ARG A CA 1
ATOM 705 C C . ARG A 1 89 ? 11.815 4.809 2.677 1.00 84.94 89 ARG A C 1
ATOM 707 O O . ARG A 1 89 ? 12.808 5.456 2.984 1.00 84.94 89 ARG A O 1
ATOM 714 N N . ARG A 1 90 ? 11.662 4.275 1.462 1.00 81.25 90 ARG A N 1
ATOM 715 C CA . ARG A 1 90 ? 12.636 4.450 0.369 1.00 81.25 90 ARG A CA 1
ATOM 716 C C . ARG A 1 90 ? 12.597 5.841 -0.268 1.00 81.25 90 ARG A C 1
ATOM 718 O O . ARG A 1 90 ? 13.524 6.198 -0.988 1.00 81.25 90 ARG A O 1
ATOM 725 N N . GLN A 1 91 ? 11.548 6.625 -0.025 1.00 79.12 91 GLN A N 1
ATOM 726 C CA . GLN A 1 91 ? 11.482 8.017 -0.451 1.00 79.12 91 GLN A CA 1
ATOM 727 C C . GLN A 1 91 ? 12.108 8.895 0.638 1.00 79.12 91 GLN A C 1
ATOM 729 O O . GLN A 1 91 ? 11.557 9.003 1.728 1.00 79.12 91 GLN A O 1
ATOM 734 N N . SER A 1 92 ? 13.200 9.605 0.341 1.00 65.19 92 SER A N 1
ATOM 735 C CA . SER A 1 92 ? 13.898 10.507 1.285 1.00 65.19 92 SER A CA 1
ATOM 736 C C . SER A 1 92 ? 13.094 11.756 1.703 1.00 65.19 92 SER A C 1
ATOM 738 O O . SER A 1 92 ? 13.666 12.760 2.112 1.00 65.19 92 SER A O 1
ATOM 740 N N . ARG A 1 93 ? 11.765 11.737 1.546 1.00 76.19 93 ARG A N 1
ATOM 741 C CA . ARG A 1 93 ? 10.844 12.860 1.778 1.00 76.19 93 ARG A CA 1
ATOM 742 C C . ARG A 1 93 ? 9.920 12.645 2.980 1.00 76.19 93 ARG A C 1
ATOM 744 O O . ARG A 1 93 ? 9.052 13.480 3.214 1.00 76.19 93 ARG A O 1
ATOM 751 N N . VAL A 1 94 ? 10.063 11.541 3.715 1.00 84.25 94 VAL A N 1
ATOM 752 C CA . VAL A 1 94 ? 9.264 11.253 4.917 1.00 84.25 94 VAL A CA 1
ATOM 753 C C . VAL A 1 94 ? 10.165 11.065 6.130 1.00 84.25 94 VAL A C 1
ATOM 755 O O . VAL A 1 94 ? 11.239 10.476 6.034 1.00 84.25 94 VAL A O 1
ATOM 758 N N . THR A 1 95 ? 9.728 11.578 7.276 1.00 89.94 95 THR A N 1
ATOM 759 C CA . THR A 1 95 ? 10.439 11.411 8.547 1.00 89.94 95 THR A CA 1
ATOM 760 C C . THR A 1 95 ? 10.091 10.069 9.190 1.00 89.94 95 THR A C 1
ATOM 762 O O . THR A 1 95 ? 9.035 9.492 8.915 1.00 89.94 95 THR A O 1
ATOM 765 N N . SER A 1 96 ? 10.951 9.589 10.091 1.00 88.19 96 SER A N 1
ATOM 766 C CA . SER A 1 96 ? 10.663 8.421 10.935 1.00 88.19 96 SER A CA 1
ATOM 767 C C . SER A 1 96 ? 9.371 8.610 11.731 1.00 88.19 96 SER A C 1
ATOM 769 O O . SER A 1 96 ? 8.482 7.773 11.657 1.00 88.19 96 SER A O 1
ATOM 771 N N . ALA A 1 97 ? 9.195 9.772 12.366 1.00 89.88 97 ALA A N 1
ATOM 772 C CA . ALA A 1 97 ? 7.982 10.095 13.117 1.00 89.88 97 ALA A CA 1
ATOM 773 C C . ALA A 1 97 ? 6.703 10.024 12.261 1.00 89.88 97 ALA A C 1
ATOM 775 O O . ALA A 1 97 ? 5.652 9.590 12.734 1.00 89.88 97 ALA A O 1
ATOM 776 N N . TRP A 1 98 ? 6.777 10.430 10.987 1.00 91.94 98 TRP A N 1
ATOM 777 C CA . TRP A 1 98 ? 5.650 10.297 10.065 1.00 91.94 98 TRP A CA 1
ATOM 778 C C . TRP A 1 98 ? 5.361 8.830 9.726 1.00 91.94 98 TRP A C 1
ATOM 780 O O . TRP A 1 98 ? 4.190 8.443 9.662 1.00 91.94 98 TRP A O 1
ATOM 790 N N . LEU A 1 99 ? 6.404 8.016 9.525 1.00 91.62 99 LEU A N 1
ATOM 791 C CA . LEU A 1 99 ? 6.263 6.579 9.281 1.00 91.62 99 LEU A CA 1
ATOM 792 C C . LEU A 1 99 ? 5.622 5.883 10.482 1.00 91.62 99 LEU A C 1
ATOM 794 O O . LEU A 1 99 ? 4.630 5.190 10.286 1.00 91.62 99 LEU A O 1
ATOM 798 N N . ASP A 1 100 ? 6.099 6.148 11.697 1.00 92.50 100 ASP A N 1
ATOM 799 C CA . ASP A 1 100 ? 5.587 5.531 12.927 1.00 92.50 100 ASP A CA 1
ATOM 800 C C . ASP A 1 100 ? 4.119 5.905 13.175 1.00 92.50 100 ASP A C 1
ATOM 802 O O . ASP A 1 100 ? 3.273 5.057 13.476 1.00 92.50 100 ASP A O 1
ATOM 806 N N . ALA A 1 101 ? 3.773 7.185 12.986 1.00 92.06 101 ALA A N 1
ATOM 807 C CA . ALA A 1 101 ? 2.390 7.639 13.094 1.00 92.06 101 ALA A CA 1
ATOM 808 C C . ALA A 1 101 ? 1.495 6.953 12.050 1.00 92.06 101 ALA A C 1
ATOM 810 O O . ALA A 1 101 ? 0.391 6.502 12.369 1.00 92.06 101 ALA A O 1
ATOM 811 N N . THR A 1 102 ? 1.971 6.852 10.808 1.00 93.19 102 THR A N 1
ATOM 812 C CA . THR A 1 102 ? 1.237 6.221 9.704 1.00 93.19 102 THR A CA 1
ATOM 813 C C . THR A 1 102 ? 1.069 4.721 9.920 1.00 93.19 102 THR A C 1
ATOM 815 O O . THR A 1 102 ? -0.027 4.200 9.719 1.00 93.19 102 THR A O 1
ATOM 818 N N . GLU A 1 103 ? 2.109 4.037 10.390 1.00 94.12 103 GLU A N 1
ATOM 819 C CA . GLU A 1 103 ? 2.070 2.627 10.763 1.00 94.12 103 GLU A CA 1
ATOM 820 C C . GLU A 1 103 ? 1.058 2.381 11.881 1.00 94.12 103 GLU A C 1
ATOM 822 O O . GLU A 1 103 ? 0.215 1.495 11.756 1.00 94.12 103 GLU A O 1
ATOM 827 N N . GLY A 1 104 ? 1.042 3.218 12.922 1.00 93.31 104 GLY A N 1
ATOM 828 C CA . GLY A 1 104 ? 0.047 3.121 13.988 1.00 93.31 104 GLY A CA 1
ATOM 829 C C . GLY A 1 104 ? -1.391 3.293 13.483 1.00 93.31 104 GLY A C 1
ATOM 830 O O . GLY A 1 104 ? -2.284 2.540 13.875 1.00 93.31 104 GLY A O 1
ATOM 831 N N . MET A 1 105 ? -1.633 4.263 12.595 1.00 94.12 105 MET A N 1
ATOM 832 C CA . MET A 1 105 ? -2.962 4.500 12.011 1.00 94.12 105 MET A CA 1
ATOM 833 C C . MET A 1 105 ? -3.419 3.339 11.121 1.00 94.12 105 MET A C 1
ATOM 835 O O . MET A 1 105 ? -4.535 2.840 11.282 1.00 94.12 105 MET A O 1
ATOM 839 N N . LEU A 1 106 ? -2.556 2.876 10.216 1.00 95.31 106 LEU A N 1
ATOM 840 C CA . LEU A 1 106 ? -2.858 1.762 9.316 1.00 95.31 106 LEU A CA 1
ATOM 841 C C . LEU A 1 106 ? -2.943 0.426 10.066 1.00 95.31 106 LEU A C 1
ATOM 843 O O . LEU A 1 106 ? -3.772 -0.413 9.727 1.00 95.31 106 LEU A O 1
ATOM 847 N N . GLY A 1 107 ? -2.175 0.246 11.140 1.00 94.56 107 GLY A N 1
ATOM 848 C CA . GLY A 1 107 ? -2.269 -0.911 12.026 1.00 94.56 107 GLY A CA 1
ATOM 849 C C . GLY A 1 107 ? -3.645 -1.036 12.685 1.00 94.56 107 GLY A C 1
ATOM 850 O O . GLY A 1 107 ? -4.182 -2.140 12.788 1.00 94.56 107 GLY A O 1
ATOM 851 N N . ARG A 1 108 ? -4.281 0.084 13.063 1.00 93.94 108 ARG A N 1
ATOM 852 C CA . ARG A 1 108 ? -5.675 0.076 13.552 1.00 93.94 108 ARG A CA 1
ATOM 853 C C . ARG A 1 108 ? -6.661 -0.340 12.468 1.00 93.94 108 ARG A C 1
ATOM 855 O O . ARG A 1 108 ? -7.555 -1.130 12.757 1.00 93.94 108 ARG A O 1
ATOM 862 N N . ALA A 1 109 ? -6.480 0.142 11.238 1.00 94.44 109 ALA A N 1
ATOM 863 C CA . ALA A 1 109 ? -7.294 -0.285 10.100 1.00 94.44 109 ALA A CA 1
ATOM 864 C C . ALA A 1 109 ? -7.166 -1.801 9.874 1.00 94.44 109 ALA A C 1
ATOM 866 O O . ALA A 1 109 ? -8.168 -2.504 9.802 1.00 94.44 109 ALA A O 1
ATOM 867 N N . VAL A 1 110 ? -5.938 -2.329 9.862 1.00 94.25 110 VAL A N 1
ATOM 868 C CA . VAL A 1 110 ? -5.653 -3.768 9.723 1.00 94.25 110 VAL A CA 1
ATOM 869 C C . VAL A 1 110 ? -6.324 -4.591 10.825 1.00 94.25 110 VAL A C 1
ATOM 871 O O . VAL A 1 110 ? -6.904 -5.637 10.539 1.00 94.25 110 VAL A O 1
ATOM 874 N N . ARG A 1 111 ? -6.279 -4.125 12.081 1.00 93.12 111 ARG A N 1
ATOM 875 C CA . ARG A 1 111 ? -6.955 -4.795 13.205 1.00 93.12 111 ARG A CA 1
ATOM 876 C C . ARG A 1 111 ? -8.475 -4.782 13.063 1.00 93.12 111 ARG A C 1
ATOM 878 O O . ARG A 1 111 ? -9.098 -5.779 13.398 1.00 93.12 111 ARG A O 1
ATOM 885 N N . HIS A 1 112 ? -9.049 -3.683 12.577 1.00 93.31 112 HIS A N 1
ATOM 886 C CA . HIS A 1 112 ? -10.493 -3.550 12.407 1.00 93.31 112 HIS A CA 1
ATOM 887 C C . HIS A 1 112 ? -11.022 -4.387 11.234 1.00 93.31 112 HIS A C 1
ATOM 889 O O . HIS A 1 112 ? -11.959 -5.158 11.400 1.00 93.31 112 HIS A O 1
ATOM 895 N N . PHE A 1 113 ? -10.405 -4.274 10.055 1.00 91.88 113 PHE A N 1
ATOM 896 C CA . PHE A 1 113 ? -10.842 -4.988 8.850 1.00 91.88 113 PHE A CA 1
ATOM 897 C C . PHE A 1 113 ? -10.445 -6.468 8.838 1.00 91.88 113 PHE A C 1
ATOM 899 O O . PHE A 1 113 ? -11.018 -7.253 8.083 1.00 91.88 113 PHE A O 1
ATOM 906 N N . GLY A 1 114 ? -9.458 -6.843 9.651 1.00 91.12 114 GLY A N 1
ATOM 907 C CA . GLY A 1 114 ? -8.849 -8.164 9.665 1.00 91.12 114 GLY A CA 1
ATOM 908 C C . GLY A 1 114 ? -7.659 -8.246 8.711 1.00 91.12 114 GLY A C 1
ATOM 909 O O . GLY A 1 114 ? -7.761 -7.975 7.517 1.00 91.12 114 GLY A O 1
ATOM 910 N N . ALA A 1 115 ? -6.512 -8.690 9.230 1.00 87.31 115 ALA A N 1
ATOM 911 C CA . ALA A 1 115 ? -5.241 -8.670 8.503 1.00 87.31 115 ALA A CA 1
ATOM 912 C C . ALA A 1 115 ? -5.246 -9.447 7.183 1.00 87.31 115 ALA A C 1
ATOM 914 O O . ALA A 1 115 ? -4.511 -9.087 6.270 1.00 87.31 115 ALA A O 1
ATOM 915 N N . ARG A 1 116 ? -6.072 -10.494 7.087 1.00 85.00 116 ARG A N 1
ATOM 916 C CA . ARG A 1 116 ? -6.185 -11.368 5.911 1.00 85.00 116 ARG A CA 1
ATOM 917 C C . ARG A 1 116 ? -7.272 -10.932 4.929 1.00 85.00 116 ARG A C 1
ATOM 919 O O . ARG A 1 116 ? -7.435 -11.576 3.897 1.00 85.00 116 ARG A O 1
ATOM 926 N N . ARG A 1 117 ? -8.029 -9.873 5.236 1.00 86.56 117 ARG A N 1
ATOM 927 C CA . ARG A 1 117 ? -9.089 -9.393 4.352 1.00 86.56 117 ARG A CA 1
ATOM 928 C C . ARG A 1 117 ? -8.469 -8.867 3.051 1.00 86.56 117 ARG A C 1
ATOM 930 O O . ARG A 1 117 ? -7.547 -8.047 3.127 1.00 86.56 117 ARG A O 1
ATOM 937 N N . PRO A 1 118 ? -8.943 -9.308 1.871 1.00 87.88 118 PRO A N 1
ATOM 938 C CA . PRO A 1 118 ? -8.478 -8.767 0.598 1.00 87.88 118 PRO A CA 1
ATOM 939 C C . PRO A 1 118 ? -8.754 -7.265 0.514 1.00 87.88 118 PRO A C 1
ATOM 941 O O . PRO A 1 118 ? -9.878 -6.837 0.784 1.00 87.88 118 PRO A O 1
ATOM 944 N N . LEU A 1 119 ? -7.764 -6.467 0.111 1.00 88.25 119 LEU A N 1
ATOM 945 C CA . LEU A 1 119 ? -7.893 -5.007 0.048 1.00 88.25 119 LEU A CA 1
ATOM 946 C C . LEU A 1 119 ? -9.037 -4.578 -0.887 1.00 88.25 119 LEU A C 1
ATOM 948 O O . LEU A 1 119 ? -9.844 -3.731 -0.522 1.00 88.25 119 LEU A O 1
ATOM 952 N N . ALA A 1 120 ? -9.169 -5.245 -2.037 1.00 85.38 120 ALA A N 1
ATOM 953 C CA . ALA A 1 120 ? -10.231 -4.999 -3.017 1.00 85.38 120 ALA A CA 1
ATOM 954 C C . ALA A 1 120 ? -11.650 -5.336 -2.509 1.00 85.38 120 ALA A C 1
ATOM 956 O O . ALA A 1 120 ? -12.634 -4.942 -3.125 1.00 85.38 120 ALA A O 1
ATOM 957 N N . SER A 1 121 ? -11.775 -6.071 -1.396 1.00 87.81 121 SER A N 1
ATOM 958 C CA . SER A 1 121 ? -13.074 -6.409 -0.793 1.00 87.81 121 SER A CA 1
ATOM 959 C C . SER A 1 121 ? -13.582 -5.364 0.204 1.00 87.81 121 SER A C 1
ATOM 961 O O . SER A 1 121 ? -14.691 -5.507 0.720 1.00 87.81 121 SER A O 1
ATOM 963 N N . ILE A 1 122 ? -12.766 -4.361 0.541 1.00 90.38 122 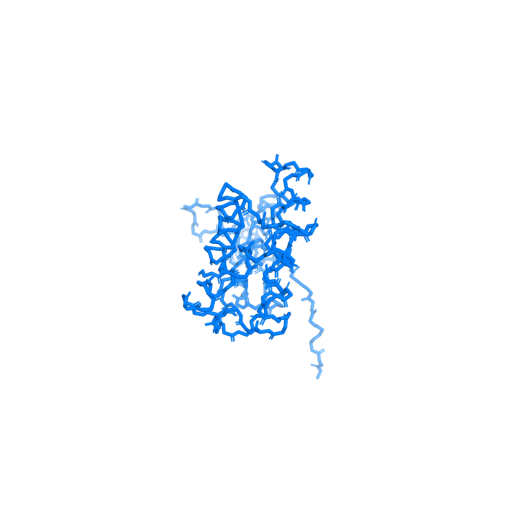ILE A N 1
ATOM 964 C CA . ILE A 1 122 ? -13.140 -3.299 1.476 1.00 90.38 122 ILE A CA 1
ATOM 965 C C . ILE A 1 122 ? -13.974 -2.272 0.715 1.00 90.38 122 ILE A C 1
ATOM 967 O O . ILE A 1 122 ? -13.502 -1.667 -0.247 1.00 90.38 122 ILE A O 1
ATOM 971 N N . ARG A 1 123 ? -15.223 -2.093 1.141 1.00 89.69 123 ARG A N 1
ATOM 972 C CA . ARG A 1 123 ? -16.177 -1.153 0.549 1.00 89.69 123 ARG A CA 1
ATOM 973 C C . ARG A 1 123 ? -16.224 0.147 1.342 1.00 89.69 123 ARG A C 1
ATOM 975 O O . ARG A 1 123 ? -15.698 0.248 2.448 1.00 89.69 123 ARG A O 1
ATOM 982 N N . VAL A 1 124 ? -16.901 1.143 0.775 1.00 90.62 124 VAL A N 1
ATOM 983 C CA . VAL A 1 124 ? -17.127 2.439 1.431 1.00 90.62 124 VAL A CA 1
ATOM 984 C C . VAL A 1 124 ? -17.831 2.260 2.779 1.00 90.62 124 VAL A C 1
ATOM 986 O O . VAL A 1 124 ? -17.398 2.860 3.760 1.00 90.62 124 VAL A O 1
ATOM 989 N N . ASP A 1 125 ? -18.832 1.380 2.860 1.00 92.81 125 ASP A N 1
ATOM 990 C CA . ASP A 1 125 ? -19.564 1.116 4.107 1.00 92.81 125 ASP A CA 1
ATOM 991 C C . ASP A 1 125 ? -18.650 0.579 5.214 1.00 92.81 125 ASP A C 1
ATOM 993 O O . ASP A 1 125 ? -18.725 1.039 6.351 1.00 92.81 125 ASP A O 1
ATOM 997 N N . ASP A 1 126 ? -17.712 -0.314 4.876 1.00 93.12 126 ASP A N 1
ATOM 998 C CA . ASP A 1 126 ? -16.717 -0.810 5.831 1.00 93.12 126 ASP A CA 1
ATOM 999 C C . ASP A 1 126 ? -15.861 0.340 6.384 1.00 93.12 126 ASP A C 1
ATOM 1001 O O . ASP A 1 126 ? -15.567 0.397 7.579 1.00 93.12 126 ASP A O 1
ATOM 1005 N N . VAL A 1 127 ? -15.465 1.283 5.521 1.00 93.25 127 VAL A N 1
ATOM 1006 C CA . VAL A 1 127 ? -14.684 2.460 5.924 1.00 93.25 127 VAL A CA 1
ATOM 1007 C C . VAL A 1 127 ? -15.502 3.358 6.847 1.00 93.25 127 VAL A C 1
ATOM 1009 O O . VAL A 1 127 ? -14.976 3.808 7.864 1.00 93.25 127 VAL A O 1
ATOM 1012 N N . VAL A 1 128 ? -16.783 3.586 6.551 1.00 92.81 128 VAL A N 1
ATOM 1013 C CA . VAL A 1 128 ? -17.685 4.360 7.419 1.00 92.81 128 VAL A CA 1
ATOM 1014 C C . VAL A 1 128 ? -17.824 3.690 8.787 1.00 92.81 128 VAL A C 1
ATOM 1016 O O . VAL A 1 128 ? -17.677 4.363 9.811 1.00 92.81 128 VAL A O 1
ATOM 1019 N N . THR A 1 129 ? -18.018 2.369 8.829 1.00 93.25 129 THR A N 1
ATOM 1020 C CA . THR A 1 129 ? -18.066 1.599 10.081 1.00 93.25 129 THR A CA 1
ATOM 1021 C C . THR A 1 129 ? -16.766 1.719 10.873 1.00 93.25 129 THR A C 1
ATOM 1023 O O . THR A 1 129 ? -16.793 1.974 12.081 1.00 93.25 129 THR A O 1
ATOM 1026 N N . TRP A 1 130 ? -15.615 1.622 10.207 1.00 94.25 130 TRP A N 1
ATOM 1027 C CA . TRP A 1 130 ? -14.322 1.797 10.858 1.00 94.25 130 TRP A CA 1
ATOM 1028 C C . TRP A 1 130 ? -14.147 3.202 11.440 1.00 94.25 130 TRP A C 1
ATOM 1030 O O . TRP A 1 130 ? -13.757 3.332 12.602 1.00 94.25 130 TRP A O 1
ATOM 1040 N N . LEU A 1 131 ? -14.482 4.256 10.691 1.00 92.12 131 LEU A N 1
ATOM 1041 C CA . LEU A 1 131 ? -14.423 5.635 11.189 1.00 92.12 131 LEU A CA 1
ATOM 1042 C C . LEU A 1 131 ? -15.357 5.839 12.391 1.00 92.12 131 LEU A C 1
ATOM 1044 O O . LEU A 1 131 ? -14.969 6.488 13.362 1.00 92.12 131 LEU A O 1
ATOM 1048 N N . GLY A 1 132 ? -16.543 5.222 12.370 1.00 90.38 132 GLY A N 1
ATOM 1049 C CA . GLY A 1 132 ? -17.447 5.166 13.519 1.00 90.38 132 GLY A CA 1
ATOM 1050 C C . GLY A 1 132 ? -16.799 4.504 14.736 1.00 90.38 132 GLY A C 1
ATOM 1051 O O . GLY A 1 132 ? -16.889 5.027 15.845 1.00 90.38 132 GLY A O 1
ATOM 1052 N N . SER A 1 133 ? -16.052 3.414 14.537 1.00 89.38 133 SER A N 1
ATOM 1053 C CA . SER A 1 133 ? -15.335 2.754 15.634 1.00 89.38 133 SER A CA 1
ATOM 1054 C C . SER A 1 133 ? -14.265 3.647 16.270 1.00 89.38 133 SER A C 1
ATOM 1056 O O . SER A 1 133 ? -14.097 3.602 17.483 1.00 89.38 133 SER A O 1
ATOM 1058 N N . LEU A 1 134 ? -13.601 4.524 15.502 1.00 89.69 134 LEU A N 1
ATOM 1059 C CA . LEU A 1 134 ? -12.602 5.470 16.028 1.00 89.69 134 LEU A CA 1
ATOM 1060 C C . LEU A 1 134 ? -13.210 6.558 16.928 1.00 89.69 134 LEU A C 1
ATOM 1062 O O . LEU A 1 134 ? -12.507 7.139 17.759 1.00 89.69 134 LEU A O 1
ATOM 1066 N N . ARG A 1 135 ? -14.513 6.820 16.780 1.00 88.62 135 ARG A N 1
ATOM 1067 C CA . ARG A 1 135 ? -15.285 7.725 17.644 1.00 88.62 135 ARG A CA 1
ATOM 1068 C C . ARG A 1 135 ? -15.737 7.057 18.944 1.00 88.62 135 ARG A C 1
ATOM 1070 O O . ARG A 1 135 ? -16.259 7.733 19.824 1.00 88.62 135 ARG A O 1
ATOM 1077 N N . SER A 1 136 ? -15.524 5.750 19.092 1.00 82.62 136 SER A N 1
ATOM 1078 C CA . SER A 1 136 ? -15.824 5.043 20.334 1.00 82.62 136 SER A CA 1
ATOM 1079 C C . SER A 1 136 ? -14.744 5.304 21.395 1.00 82.62 136 SER A C 1
ATOM 1081 O O . SER A 1 136 ? -13.552 5.291 21.071 1.00 82.62 136 SER A O 1
ATOM 1083 N N . PRO A 1 137 ? -15.109 5.460 22.683 1.00 70.44 137 PRO A N 1
ATOM 1084 C CA . PRO A 1 137 ? -14.150 5.549 23.788 1.00 70.44 137 PRO A CA 1
ATOM 1085 C C . PRO A 1 137 ? -13.180 4.360 23.863 1.00 70.44 137 PRO A C 1
ATOM 1087 O O . PRO A 1 137 ? -12.054 4.514 24.336 1.00 70.44 137 PRO A O 1
ATOM 1090 N N . ALA A 1 138 ? -13.596 3.197 23.348 1.00 71.12 138 ALA A N 1
ATOM 1091 C CA . ALA A 1 138 ? -12.799 1.974 23.292 1.00 71.12 138 ALA A CA 1
ATOM 1092 C C . ALA A 1 138 ? -11.664 2.009 22.247 1.00 71.12 138 ALA A C 1
ATOM 1094 O O . ALA A 1 138 ? -10.793 1.142 22.266 1.00 71.12 138 ALA A O 1
ATOM 1095 N N . ALA A 1 139 ? -11.655 2.981 21.328 1.00 67.25 139 ALA A N 1
ATOM 1096 C CA . ALA A 1 139 ? -10.636 3.062 20.281 1.00 67.25 139 ALA A CA 1
ATOM 1097 C C . ALA A 1 139 ? -9.330 3.732 20.735 1.00 67.25 139 ALA A C 1
ATOM 1099 O O . ALA A 1 139 ? -8.278 3.483 20.141 1.00 67.25 139 ALA A O 1
ATOM 1100 N N . GLY A 1 140 ? -9.384 4.583 21.763 1.00 61.53 140 GLY A N 1
ATOM 1101 C CA . GLY A 1 140 ? -8.228 5.298 22.302 1.00 61.53 140 GLY A CA 1
ATOM 1102 C C . GLY A 1 140 ? -7.796 4.803 23.683 1.00 61.53 140 GLY A C 1
ATOM 1103 O O . GLY A 1 140 ? -8.146 3.714 24.127 1.00 61.53 140 GLY A O 1
ATOM 1104 N N . ARG A 1 141 ? -7.042 5.637 24.409 1.00 69.88 141 ARG A N 1
ATOM 1105 C CA . ARG A 1 141 ? -6.698 5.410 25.827 1.00 69.88 141 ARG A CA 1
ATOM 1106 C C . ARG A 1 141 ? -7.883 5.776 26.736 1.00 69.88 141 ARG A C 1
ATOM 1108 O O . ARG A 1 141 ? -7.776 6.685 27.552 1.00 69.88 141 ARG A O 1
ATOM 1115 N N . GLY A 1 142 ? -9.039 5.149 26.511 1.00 69.75 142 GLY A N 1
ATOM 1116 C CA . GLY A 1 142 ? -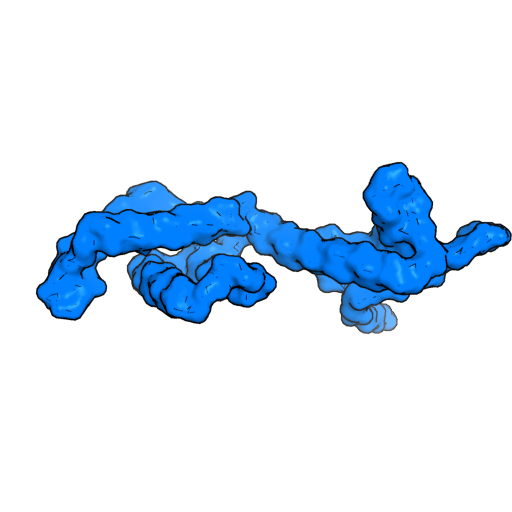10.290 5.458 27.216 1.00 69.75 142 GLY A CA 1
ATOM 1117 C C . GLY A 1 142 ? -10.978 6.754 26.768 1.00 69.75 142 GLY A C 1
ATOM 1118 O O . GLY A 1 142 ? -11.838 7.267 27.478 1.00 69.75 142 GLY A O 1
ATOM 1119 N N . ARG A 1 143 ? -10.601 7.310 25.608 1.00 75.50 143 ARG A N 1
ATOM 1120 C CA . ARG A 1 143 ? -11.246 8.482 24.993 1.00 75.50 143 ARG A CA 1
ATOM 1121 C C . ARG A 1 143 ? -11.375 8.295 23.478 1.00 75.50 143 ARG A C 1
ATOM 1123 O O . ARG A 1 143 ? -10.463 7.716 22.883 1.00 75.50 143 ARG A O 1
ATOM 1130 N N . PRO A 1 144 ? -12.449 8.813 22.856 1.00 81.56 144 PRO A N 1
ATOM 1131 C CA . PRO A 1 144 ? -12.561 8.899 21.403 1.00 81.56 144 PRO A CA 1
ATOM 1132 C C . PRO A 1 144 ? -11.400 9.669 20.769 1.00 81.56 144 PRO A C 1
ATOM 1134 O O . PRO A 1 144 ? -10.826 10.571 21.387 1.00 81.56 144 PRO A O 1
ATOM 1137 N N . TYR A 1 145 ? -11.086 9.362 19.511 1.00 85.62 145 TYR A N 1
ATOM 1138 C CA . TYR A 1 145 ? -10.181 10.201 18.729 1.00 85.62 145 TYR A CA 1
ATOM 1139 C C . TYR A 1 145 ? -10.835 11.541 18.379 1.00 85.62 145 TYR A C 1
ATOM 1141 O O . TYR A 1 145 ? -12.025 11.604 18.079 1.00 85.62 145 TYR A O 1
ATOM 1149 N N . SER A 1 146 ? -10.037 12.614 18.365 1.00 88.38 146 SER A N 1
ATOM 1150 C CA . SER A 1 146 ? -10.489 13.906 17.842 1.00 88.38 146 SER A CA 1
ATOM 1151 C C . SER A 1 146 ? -10.790 13.816 16.344 1.00 88.38 146 SER A C 1
ATOM 1153 O O . SER A 1 146 ? -10.175 13.024 15.627 1.00 88.38 146 SER A O 1
ATOM 1155 N N . GLU A 1 147 ? -11.671 14.681 15.839 1.00 89.00 147 GLU A N 1
ATOM 1156 C CA . GLU A 1 147 ? -11.990 14.754 14.403 1.00 89.00 147 GLU A CA 1
ATOM 1157 C C . GLU A 1 147 ? -10.743 14.987 13.532 1.00 89.00 147 GLU A C 1
ATOM 1159 O O . GLU A 1 147 ? -10.606 14.415 12.450 1.00 89.00 147 GLU A O 1
ATOM 1164 N N . GLU A 1 148 ? -9.769 15.758 14.021 1.00 90.88 148 GLU A N 1
ATOM 1165 C CA . GLU A 1 148 ? -8.483 15.922 13.338 1.00 90.88 148 GLU A CA 1
ATOM 1166 C C . GLU A 1 148 ? -7.700 14.602 13.252 1.00 90.88 148 GLU A C 1
ATOM 1168 O O . GLU A 1 148 ? -7.137 14.267 12.207 1.00 90.88 148 GLU A O 1
ATOM 1173 N N . SER A 1 149 ? -7.691 13.816 14.330 1.00 89.56 149 SER A N 1
ATOM 1174 C CA . SER A 1 149 ? -7.038 12.507 14.347 1.00 89.56 149 SER A CA 1
ATOM 1175 C C . SER A 1 149 ? -7.745 11.518 13.424 1.00 89.56 149 SER A C 1
ATOM 1177 O O . SER A 1 149 ? -7.079 10.772 12.707 1.00 89.56 149 SER A O 1
ATOM 1179 N N . ILE A 1 150 ? -9.078 11.534 13.386 1.00 92.25 150 ILE A N 1
ATOM 1180 C CA . ILE A 1 150 ? -9.877 10.710 12.471 1.00 92.25 150 ILE A CA 1
ATOM 1181 C C . ILE A 1 150 ? -9.558 11.079 11.017 1.00 92.25 150 ILE A C 1
ATOM 1183 O O . ILE A 1 150 ? -9.294 10.196 10.200 1.00 92.25 150 ILE A O 1
ATOM 1187 N N . ARG A 1 151 ? -9.454 12.377 10.700 1.00 93.81 151 ARG A N 1
ATOM 1188 C CA . ARG A 1 151 ? -9.040 12.845 9.368 1.00 93.81 151 ARG A CA 1
ATOM 1189 C C . ARG A 1 151 ? -7.649 12.335 8.984 1.00 93.81 151 ARG A C 1
ATOM 1191 O O . ARG A 1 151 ? -7.448 11.931 7.841 1.00 93.81 151 ARG A O 1
ATOM 1198 N N . LYS A 1 152 ? -6.695 12.289 9.922 1.00 93.25 152 LYS A N 1
ATOM 1199 C CA . LYS A 1 152 ? -5.356 11.712 9.680 1.00 93.25 152 LYS A CA 1
ATOM 1200 C C . LYS A 1 152 ? -5.422 10.209 9.374 1.00 93.25 152 LYS A C 1
ATOM 1202 O O . LYS A 1 152 ? -4.775 9.770 8.424 1.00 93.25 152 LYS A O 1
ATOM 1207 N N . HIS A 1 153 ? -6.251 9.448 10.095 1.00 93.31 153 HIS A N 1
ATOM 1208 C CA . HIS A 1 153 ? -6.474 8.021 9.817 1.00 93.31 153 HIS A CA 1
ATOM 1209 C C . HIS A 1 153 ? -7.078 7.805 8.424 1.00 93.31 153 HIS A C 1
ATOM 1211 O O . HIS A 1 153 ? -6.582 6.982 7.654 1.00 93.31 153 HIS A O 1
ATOM 1217 N N . MET A 1 154 ? -8.101 8.588 8.076 1.00 94.19 154 MET A N 1
ATOM 1218 C CA . MET A 1 154 ? -8.728 8.553 6.756 1.00 94.19 154 MET A CA 1
ATOM 1219 C C . MET A 1 154 ? -7.725 8.896 5.647 1.00 94.19 154 MET A C 1
ATOM 1221 O O . MET A 1 154 ? -7.647 8.184 4.650 1.00 94.19 154 MET A O 1
ATOM 1225 N N . ASN A 1 155 ? -6.911 9.939 5.827 1.00 93.19 155 ASN A N 1
ATOM 1226 C CA . ASN A 1 155 ? -5.906 10.343 4.843 1.00 93.19 155 ASN A CA 1
ATOM 1227 C C . ASN A 1 155 ? -4.833 9.269 4.627 1.00 93.19 155 ASN A C 1
ATOM 1229 O O . ASN A 1 155 ? -4.423 9.038 3.487 1.00 93.19 155 ASN A O 1
ATOM 1233 N N . ALA A 1 156 ? -4.397 8.600 5.699 1.00 92.88 156 ALA A N 1
ATOM 1234 C CA . ALA A 1 156 ? -3.471 7.477 5.611 1.00 92.88 156 ALA A CA 1
ATOM 1235 C C . ALA A 1 156 ? -4.084 6.312 4.818 1.00 92.88 156 ALA A C 1
ATOM 1237 O O . ALA A 1 156 ? -3.448 5.804 3.894 1.00 92.88 156 ALA A O 1
ATOM 1238 N N . LEU A 1 157 ? -5.334 5.941 5.121 1.00 93.56 157 LEU A N 1
ATOM 1239 C CA . LEU A 1 157 ? -6.040 4.871 4.415 1.00 93.56 157 LEU A CA 1
ATOM 1240 C C . LEU A 1 157 ? -6.285 5.222 2.937 1.00 93.56 157 LEU A C 1
ATOM 1242 O O . LEU A 1 157 ? -6.030 4.407 2.058 1.00 93.56 157 LEU A O 1
ATOM 1246 N N . ALA A 1 158 ? -6.695 6.453 2.632 1.00 90.88 158 ALA A N 1
ATOM 1247 C CA . ALA A 1 158 ? -6.873 6.909 1.254 1.00 90.88 158 ALA A CA 1
ATOM 1248 C C . ALA A 1 158 ? -5.547 6.918 0.472 1.00 90.88 158 ALA A C 1
ATOM 1250 O O . ALA A 1 158 ? -5.519 6.605 -0.716 1.00 90.88 158 ALA A O 1
ATOM 1251 N N . GLY A 1 159 ? -4.434 7.254 1.134 1.00 88.50 159 G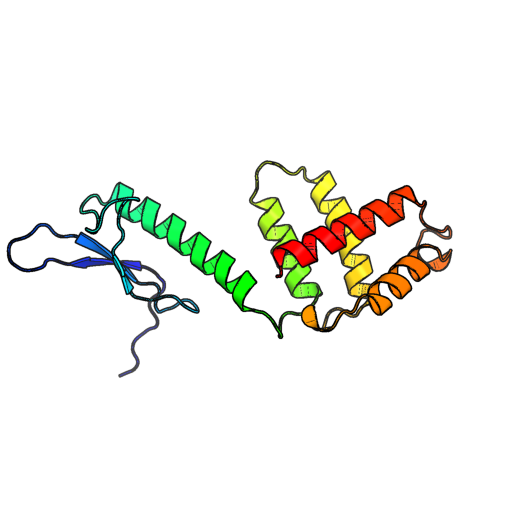LY A N 1
ATOM 1252 C CA . GLY A 1 159 ? -3.094 7.156 0.554 1.00 88.50 159 GLY A CA 1
ATOM 1253 C C . GLY A 1 159 ? -2.686 5.720 0.222 1.00 88.50 159 GLY A C 1
ATOM 1254 O O . GLY A 1 159 ? -2.046 5.510 -0.806 1.00 88.50 159 GLY A O 1
ATOM 1255 N N . LEU A 1 160 ? -3.087 4.754 1.054 1.00 89.69 160 LEU A N 1
ATOM 1256 C CA . LEU A 1 160 ? -2.900 3.328 0.790 1.00 89.69 160 LEU A CA 1
ATOM 1257 C C . LEU A 1 160 ? -3.687 2.889 -0.454 1.00 89.69 160 LEU A C 1
ATOM 1259 O O . LEU A 1 160 ? -3.086 2.339 -1.372 1.00 89.69 160 LEU A O 1
ATOM 1263 N N . PHE A 1 161 ? -4.996 3.171 -0.511 1.00 86.19 161 PHE A N 1
ATOM 1264 C CA . PHE A 1 161 ? -5.845 2.780 -1.647 1.00 86.19 161 PHE A CA 1
ATOM 1265 C C . PHE A 1 161 ? -5.373 3.390 -2.968 1.00 86.19 161 PHE A C 1
ATOM 1267 O O . PHE A 1 161 ? -5.221 2.661 -3.938 1.00 86.19 161 PHE A O 1
ATOM 1274 N N . ARG A 1 162 ? -5.028 4.685 -2.991 1.00 82.44 162 ARG A N 1
ATOM 1275 C CA . ARG A 1 162 ? -4.497 5.350 -4.198 1.00 82.44 162 ARG A CA 1
ATOM 1276 C C . ARG A 1 162 ? -3.190 4.762 -4.729 1.00 82.44 162 ARG A C 1
ATOM 1278 O O . ARG A 1 162 ? -2.810 5.091 -5.842 1.00 82.44 162 ARG A O 1
ATOM 1285 N N . ARG A 1 163 ? -2.443 4.016 -3.912 1.00 75.94 163 ARG A N 1
ATOM 1286 C CA . ARG A 1 163 ? -1.189 3.376 -4.335 1.00 75.94 163 ARG A CA 1
ATOM 1287 C C . ARG A 1 163 ? -1.375 1.904 -4.693 1.00 75.94 163 ARG A C 1
ATOM 1289 O O . ARG A 1 163 ? -0.493 1.335 -5.330 1.00 75.94 163 ARG A O 1
ATOM 1296 N N . ALA A 1 164 ? -2.449 1.299 -4.196 1.00 67.19 164 ALA A N 1
ATOM 1297 C CA . ALA A 1 164 ? -2.766 -0.106 -4.386 1.00 67.19 164 ALA A CA 1
ATOM 1298 C C . ALA A 1 164 ? -3.708 -0.366 -5.575 1.00 67.19 164 ALA A C 1
ATOM 1300 O O . ALA A 1 164 ? -3.845 -1.526 -5.944 1.00 67.19 164 ALA A O 1
ATOM 1301 N N . GLN A 1 165 ? -4.337 0.684 -6.114 1.00 54.81 165 GLN A N 1
ATOM 1302 C CA . GLN A 1 165 ? -5.012 0.742 -7.418 1.00 54.81 165 GLN A CA 1
ATOM 1303 C C . GLN A 1 165 ? -4.061 1.344 -8.455 1.00 54.81 165 GLN A C 1
ATOM 1305 O O . GLN A 1 165 ? -4.210 1.016 -9.649 1.00 54.81 165 GLN A O 1
#

Secondary structure (DSSP, 8-state):
-----PPSEEEEE--TTSPPEEEEE-TTSTT--EEE-BPTT-SSB---HHHHHHHHHHHHHHHHHHHHHTTTTT-BHHHHHHHHHHHHHHSTTS-HHHHHHHHHHHHHHHHHH-TTSBGGG--HHHHHHHHHHHTSGGGSSSSPPPHHHHHHHHHHHHHHHHHH-

Sequence (165 aa):
MAKSKQGPHIVWRRRGDGPVRAYGDFRGLPGGRREPLCRPGTRRATSDPVEAQALFAARLRELADGVHERRDGRITIAEAVRHYLDHRRRQSRVTSAWLDATEGMLGRAVRHFGARRPLASIRVDDVVTWLGSLRSPAAGRGRPYSEESIRKHMNALAGLFRRAQ

Foldseek 3Di:
DDDPLDAWDWDWDDDPPDATFIWIDHVSAVVGHIGALDDPPDPHGDNDPVSSVVSNVVVVVVSVLVCLQVPPPADFLLNLLVVLLVVVVVDPPDDPVRSVLLCVLSVLVCVQCPRRHHPNPQDPVSLVVSLVVQCDCVNDPSHHDDPVSSVVSVVSVVSSVVSND

Mean predicted aligned error: 13.03 Å

Radius of gyration: 21.95 Å; Cα contacts (8 Å, |Δi|>4): 187; chains: 1; bounding box: 48×46×65 Å